Protein AF-A0A350V1K5-F1 (afdb_monomer_lite)

Foldseek 3Di:
DPDDDVVVPDLAFPDPQADQEDEDDQFQADPDDDPPDPGDHDPPGHDDPVVSVVVVVVCVVPYRYNYYD

Sequence (69 aa):
MTGLNHLDYYRLPWNLSDNIISWLEPTAKCNLACLGCYRKNEVNSHKTLHEIKEELNVFMHYRKSDSIS

Radius of gyration: 17.81 Å; chains: 1; bounding box: 36×28×55 Å

Secondary structure (DSSP, 8-state):
-----GGGT--S--STT--SEE---S--------TT--S---TT-PPPHHHHHHHHHHHHHH---SEE-

pLDDT: mean 86.26, std 12.41, range [50.09, 98.5]

Structure (mmCIF, N/CA/C/O backbone):
data_AF-A0A350V1K5-F1
#
_entry.id   AF-A0A350V1K5-F1
#
loop_
_atom_site.group_PDB
_atom_site.id
_atom_site.type_symbol
_atom_site.label_atom_id
_atom_site.label_alt_id
_atom_site.label_comp_id
_atom_site.label_asym_id
_atom_site.label_entity_id
_atom_site.label_seq_id
_atom_site.pdbx_PDB_ins_code
_atom_site.Cartn_x
_atom_site.Cartn_y
_atom_site.Cartn_z
_atom_site.occupancy
_atom_site.B_iso_or_equiv
_atom_site.auth_seq_id
_atom_site.auth_comp_id
_atom_site.auth_asym_id
_atom_site.auth_atom_id
_atom_site.pdbx_PDB_model_num
ATOM 1 N N . MET A 1 1 ? -22.787 3.034 38.000 1.00 50.09 1 MET A N 1
ATOM 2 C CA . MET A 1 1 ? -22.435 3.903 36.858 1.00 50.09 1 MET A CA 1
ATOM 3 C C . MET A 1 1 ? -22.170 3.005 35.665 1.00 50.09 1 MET A C 1
ATOM 5 O O . MET A 1 1 ? -21.180 2.289 35.666 1.00 50.09 1 MET A O 1
ATOM 9 N N . THR A 1 2 ? -23.095 2.954 34.711 1.00 63.69 2 THR A N 1
ATOM 10 C CA . THR A 1 2 ? -22.920 2.249 33.435 1.00 63.69 2 THR A CA 1
ATOM 11 C C . THR A 1 2 ? -21.874 3.001 32.618 1.00 63.69 2 THR A C 1
ATOM 13 O O . THR A 1 2 ? -22.157 4.071 32.086 1.00 63.69 2 THR A O 1
ATOM 16 N N . GLY A 1 3 ? -20.640 2.497 32.607 1.00 74.62 3 GLY A N 1
ATOM 17 C CA . GLY A 1 3 ? -19.557 3.080 31.822 1.00 74.62 3 GLY A CA 1
ATOM 18 C C . GLY A 1 3 ? -19.870 2.938 30.338 1.00 74.62 3 GLY A C 1
ATOM 19 O O . GLY A 1 3 ? -20.005 1.824 29.842 1.00 74.62 3 GLY A O 1
ATOM 20 N N . LEU A 1 4 ? -20.024 4.061 29.643 1.00 78.75 4 LEU A N 1
ATOM 21 C CA . LEU A 1 4 ? -20.185 4.069 28.195 1.00 78.75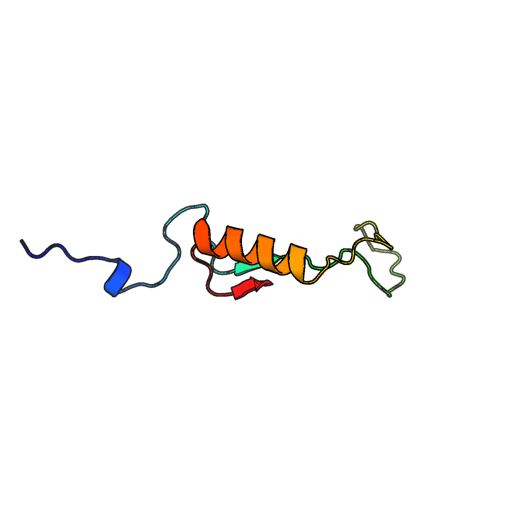 4 LEU A CA 1
ATOM 22 C C . LEU A 1 4 ? -18.860 3.655 27.550 1.00 78.75 4 LEU A C 1
ATOM 24 O O . LEU A 1 4 ? -17.834 4.306 27.750 1.00 78.75 4 LEU A O 1
ATOM 28 N N . ASN A 1 5 ? -18.885 2.582 26.765 1.00 78.56 5 ASN A N 1
ATOM 29 C CA . ASN A 1 5 ? -17.763 2.192 25.929 1.00 78.56 5 ASN A CA 1
ATOM 30 C C . ASN A 1 5 ? -17.873 2.915 24.582 1.00 78.56 5 ASN A C 1
ATOM 32 O O . ASN A 1 5 ? -18.706 2.589 23.744 1.00 78.56 5 ASN A O 1
ATOM 36 N N . HIS A 1 6 ? -17.021 3.914 24.375 1.00 72.50 6 HIS A N 1
ATOM 37 C CA . HIS A 1 6 ? -16.983 4.707 23.145 1.00 72.50 6 HIS A CA 1
ATOM 38 C C . HIS A 1 6 ? -16.749 3.867 21.871 1.00 72.50 6 HIS A C 1
ATOM 40 O O . HIS A 1 6 ? -17.173 4.288 20.794 1.00 72.50 6 HIS A O 1
ATOM 46 N N . LEU A 1 7 ? -16.146 2.674 21.983 1.00 71.50 7 LEU A N 1
ATOM 47 C CA . LEU A 1 7 ? -15.935 1.752 20.858 1.00 71.50 7 LEU A CA 1
ATOM 48 C C . LEU A 1 7 ? -17.237 1.143 20.316 1.00 71.50 7 LEU A C 1
ATOM 50 O O . LEU A 1 7 ? -17.257 0.702 19.170 1.00 71.50 7 LEU A O 1
ATOM 54 N N . ASP A 1 8 ? -18.308 1.137 21.112 1.00 77.12 8 ASP A N 1
ATOM 55 C CA . ASP A 1 8 ? -19.616 0.607 20.706 1.00 77.12 8 ASP A CA 1
ATOM 56 C C . ASP A 1 8 ? -20.416 1.620 19.867 1.00 77.12 8 ASP A C 1
ATOM 58 O O . ASP A 1 8 ? -21.396 1.257 19.220 1.00 77.12 8 ASP A O 1
ATOM 62 N N . TYR A 1 9 ? -19.992 2.890 19.855 1.00 71.81 9 TYR A N 1
ATOM 63 C CA . TYR A 1 9 ? -20.700 3.990 19.189 1.00 71.81 9 TYR A CA 1
ATOM 64 C C . TYR A 1 9 ? -19.918 4.589 18.018 1.00 71.81 9 TYR A C 1
ATOM 66 O O . TYR A 1 9 ? -20.527 5.059 17.058 1.00 71.81 9 TYR A O 1
ATOM 74 N N . TYR A 1 10 ? -18.582 4.562 18.065 1.00 65.38 10 TYR A N 1
ATOM 75 C CA . TYR A 1 10 ? -17.736 5.132 17.018 1.00 65.38 10 TYR A CA 1
ATOM 76 C C . TYR A 1 10 ? -16.595 4.186 16.641 1.00 65.38 10 TYR A C 1
ATOM 78 O O . TYR A 1 10 ? -15.766 3.815 17.472 1.00 65.38 10 TYR A O 1
ATOM 86 N N . ARG A 1 11 ? -16.512 3.854 15.348 1.00 62.44 11 ARG A N 1
ATOM 87 C CA . ARG A 1 11 ? -15.487 2.980 14.757 1.00 62.44 11 ARG A CA 1
ATOM 88 C C . ARG A 1 11 ? -14.354 3.781 14.107 1.00 62.44 11 ARG A C 1
ATOM 90 O O . ARG A 1 11 ? -13.926 3.460 13.010 1.00 62.44 11 ARG A O 1
ATOM 97 N N . LEU A 1 12 ? -13.926 4.870 14.740 1.00 63.22 12 LEU A N 1
ATOM 98 C CA . LEU A 1 12 ? -12.861 5.722 14.210 1.00 63.22 12 LEU A CA 1
ATOM 99 C C . LEU A 1 12 ? -11.532 5.431 14.923 1.00 63.22 12 LEU A C 1
ATOM 101 O O . LEU A 1 12 ? -11.544 5.016 16.082 1.00 63.22 12 LEU A O 1
ATOM 105 N N . PRO A 1 13 ? -10.390 5.594 14.243 1.00 59.09 13 PRO A N 1
ATOM 106 C CA . PRO A 1 13 ? -9.087 5.309 14.822 1.00 59.09 13 PRO A CA 1
ATOM 107 C C . PRO A 1 13 ? -8.713 6.382 15.857 1.00 59.09 13 PRO A C 1
ATOM 109 O O . PRO A 1 13 ? -8.522 7.547 15.518 1.00 59.09 13 PRO A O 1
ATOM 112 N N . TRP A 1 14 ? -8.651 6.006 17.138 1.00 62.94 14 TRP A N 1
ATOM 113 C CA . TRP A 1 14 ? -8.498 6.950 18.259 1.00 62.94 14 TRP A CA 1
ATOM 114 C C . TRP A 1 14 ? -7.065 7.052 18.807 1.00 62.94 14 TRP A C 1
ATOM 116 O O . TRP A 1 14 ? -6.854 7.662 19.855 1.00 62.94 14 TRP A O 1
ATOM 126 N N . ASN A 1 15 ? -6.064 6.482 18.128 1.00 66.75 15 ASN A N 1
ATOM 127 C CA . ASN A 1 15 ? -4.658 6.710 18.464 1.00 66.75 15 ASN A CA 1
ATOM 128 C C . ASN A 1 15 ? -3.850 7.098 17.215 1.00 66.75 15 ASN A C 1
ATOM 130 O O . ASN A 1 15 ? -4.248 6.795 16.099 1.00 66.75 15 ASN A O 1
ATOM 134 N N . LEU A 1 16 ? -2.703 7.757 17.410 1.00 66.69 16 LEU A N 1
ATOM 135 C CA . LEU A 1 16 ? -1.837 8.258 16.329 1.00 66.69 16 LEU A CA 1
ATOM 136 C C . LEU A 1 16 ? -1.419 7.175 15.310 1.00 66.69 16 LEU A C 1
ATOM 138 O O . LEU A 1 16 ? -1.073 7.491 14.174 1.00 66.69 16 LEU A O 1
ATOM 142 N N . SER A 1 17 ? -1.402 5.908 15.731 1.00 65.94 17 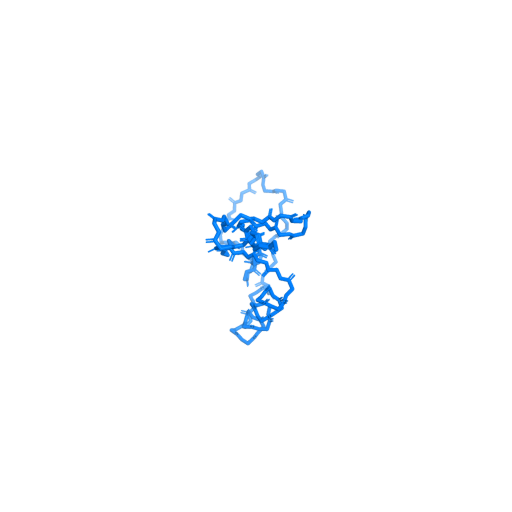SER A N 1
ATOM 143 C CA . SER A 1 17 ? -0.986 4.767 14.907 1.00 65.94 17 SER A CA 1
ATOM 144 C C . SER A 1 17 ? -2.149 4.123 14.153 1.00 65.94 17 SER A C 1
ATOM 146 O O . SER A 1 17 ? -1.924 3.493 13.115 1.00 65.94 17 SER A O 1
ATOM 148 N N . ASP A 1 18 ? -3.374 4.286 14.646 1.00 71.44 18 ASP A N 1
ATOM 149 C CA . ASP A 1 18 ? -4.571 3.835 13.965 1.00 71.44 18 ASP A CA 1
ATOM 150 C C . ASP A 1 18 ? -4.857 4.814 12.816 1.00 71.44 18 ASP A C 1
ATOM 152 O O . ASP A 1 18 ? -5.026 6.018 12.995 1.00 71.44 18 ASP A O 1
ATOM 156 N N . ASN A 1 19 ? -4.872 4.288 11.597 1.00 75.69 19 ASN A N 1
ATOM 157 C CA . ASN A 1 19 ? -5.207 5.034 10.394 1.00 75.69 19 ASN A CA 1
ATOM 158 C C . ASN A 1 19 ? -6.305 4.270 9.660 1.00 75.69 19 ASN A C 1
ATOM 160 O O . ASN A 1 19 ? -6.248 3.041 9.563 1.00 75.69 19 ASN A O 1
ATOM 164 N N . ILE A 1 20 ? -7.270 5.009 9.103 1.00 80.69 20 ILE A N 1
ATOM 165 C CA . ILE A 1 20 ? -8.390 4.455 8.317 1.00 80.69 20 ILE A CA 1
ATOM 166 C C . ILE A 1 20 ? -7.862 3.579 7.168 1.00 80.69 20 ILE A C 1
ATOM 168 O O . ILE A 1 20 ? -8.470 2.572 6.805 1.00 80.69 20 ILE A O 1
ATOM 172 N N . ILE A 1 21 ? -6.693 3.937 6.635 1.00 86.06 21 ILE A N 1
ATOM 173 C CA . ILE A 1 21 ? -5.999 3.219 5.571 1.00 86.06 21 ILE A CA 1
ATOM 174 C C . ILE A 1 21 ? -4.628 2.781 6.084 1.00 86.06 21 ILE A C 1
ATOM 176 O O . ILE A 1 21 ? -3.859 3.606 6.584 1.00 86.06 21 ILE A O 1
ATOM 180 N N . SER A 1 22 ? -4.305 1.499 5.926 1.00 89.19 22 SER A N 1
ATOM 181 C CA . SER A 1 22 ? -2.925 1.016 6.027 1.00 89.19 22 SER A CA 1
ATOM 182 C C . SER A 1 22 ? -2.337 0.825 4.633 1.00 8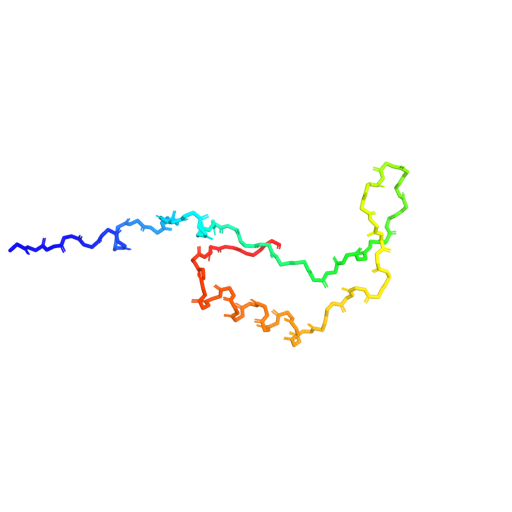9.19 22 SER A C 1
ATOM 184 O O . SER A 1 22 ? -3.011 0.357 3.723 1.00 89.19 22 SER A O 1
ATOM 186 N N . TRP A 1 23 ? -1.075 1.207 4.468 1.00 92.62 23 TRP A N 1
ATOM 187 C CA . TRP A 1 23 ? -0.357 1.077 3.204 1.00 92.62 23 TRP A CA 1
ATOM 188 C C . TRP A 1 23 ? 0.354 -0.277 3.141 1.00 92.62 23 TRP A C 1
ATOM 190 O O . TRP A 1 23 ? 1.202 -0.560 3.993 1.00 92.62 23 TRP A O 1
ATOM 200 N N . LEU A 1 24 ? 0.043 -1.082 2.128 1.00 94.88 24 LEU A N 1
ATOM 201 C CA . LEU A 1 24 ? 0.724 -2.330 1.802 1.00 94.88 24 LEU A CA 1
ATOM 202 C C . LEU A 1 24 ? 1.215 -2.223 0.362 1.00 94.88 24 LEU A C 1
ATOM 204 O O . LEU A 1 24 ? 0.438 -2.305 -0.576 1.00 94.88 24 LEU A O 1
ATOM 208 N N . GLU A 1 25 ? 2.525 -2.081 0.170 1.00 95.81 25 GLU A N 1
ATOM 209 C CA . GLU A 1 25 ? 3.107 -2.044 -1.175 1.00 95.81 25 GLU A CA 1
ATOM 210 C C . GLU A 1 25 ? 3.426 -3.479 -1.634 1.00 95.81 25 GLU A C 1
ATOM 212 O O . GLU A 1 25 ? 4.393 -4.062 -1.131 1.00 95.81 25 GLU A O 1
ATOM 217 N N . PRO A 1 26 ? 2.655 -4.094 -2.556 1.00 96.69 26 PRO A N 1
ATOM 218 C CA . PRO A 1 26 ? 2.933 -5.454 -3.026 1.00 96.69 26 PRO A CA 1
ATOM 219 C C . PRO A 1 26 ? 4.126 -5.497 -3.989 1.00 96.69 26 PRO A C 1
ATOM 22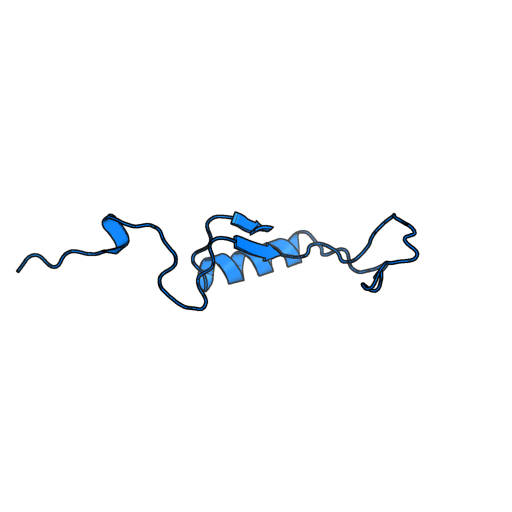1 O O . PRO A 1 26 ? 4.736 -6.548 -4.189 1.00 96.69 26 PRO A O 1
ATOM 224 N N . THR A 1 27 ? 4.440 -4.364 -4.623 1.00 96.75 27 THR A N 1
ATOM 225 C CA . THR A 1 27 ? 5.585 -4.200 -5.512 1.00 96.75 27 THR A CA 1
ATOM 226 C C . THR A 1 27 ? 5.934 -2.727 -5.694 1.00 96.75 27 THR A C 1
ATOM 228 O O . THR A 1 27 ? 5.053 -1.875 -5.726 1.00 96.75 27 THR A O 1
ATOM 231 N N . ALA A 1 28 ? 7.222 -2.446 -5.878 1.00 96.00 28 ALA A N 1
ATOM 232 C CA . ALA A 1 28 ? 7.737 -1.160 -6.342 1.00 96.00 28 ALA A CA 1
ATOM 233 C C . ALA A 1 28 ? 8.127 -1.201 -7.837 1.00 96.00 28 ALA A C 1
ATOM 235 O O . ALA A 1 28 ? 8.770 -0.280 -8.349 1.00 96.00 28 ALA A O 1
ATOM 236 N N . LYS A 1 29 ? 7.766 -2.278 -8.550 1.00 96.81 29 LYS A N 1
ATOM 237 C CA . LYS A 1 29 ? 7.971 -2.400 -9.990 1.00 96.81 29 LYS A CA 1
ATOM 238 C C . LYS A 1 29 ? 6.858 -1.671 -10.726 1.00 96.81 29 LYS A C 1
ATOM 240 O O . LYS A 1 29 ? 5.678 -1.926 -10.499 1.00 96.81 29 LYS A O 1
ATOM 245 N N . CYS A 1 30 ? 7.241 -0.840 -11.683 1.00 95.56 30 CYS A N 1
ATOM 246 C CA . CYS A 1 30 ? 6.322 -0.180 -12.600 1.00 95.56 30 CYS A CA 1
ATOM 247 C C . CYS A 1 30 ? 6.683 -0.529 -14.049 1.00 95.56 30 CYS A C 1
ATOM 249 O O . CYS A 1 30 ? 7.856 -0.681 -14.391 1.00 95.56 30 CYS A O 1
ATOM 251 N N . ASN A 1 31 ? 5.684 -0.667 -14.918 1.00 94.94 31 ASN A N 1
ATOM 252 C CA . ASN A 1 31 ? 5.872 -0.919 -16.350 1.00 94.94 31 ASN A CA 1
ATOM 253 C C . ASN A 1 31 ? 5.875 0.368 -17.197 1.00 94.94 31 ASN A C 1
ATOM 255 O O . ASN A 1 31 ? 5.929 0.287 -18.422 1.00 94.94 31 ASN A O 1
ATOM 259 N N . LEU A 1 32 ? 5.810 1.543 -16.566 1.00 94.06 32 LEU A N 1
ATOM 260 C CA . LEU A 1 32 ? 5.798 2.836 -17.244 1.00 94.06 32 LEU A CA 1
ATOM 261 C C . LEU A 1 32 ? 7.196 3.463 -17.269 1.00 94.06 32 LEU A C 1
ATOM 263 O O . LEU A 1 32 ? 7.903 3.482 -16.261 1.00 94.06 32 LEU A O 1
ATOM 267 N N . ALA A 1 33 ? 7.563 4.041 -18.413 1.00 91.31 33 ALA A N 1
ATOM 268 C CA . ALA A 1 33 ? 8.714 4.927 -18.530 1.00 91.31 33 ALA A CA 1
ATOM 269 C C . ALA A 1 33 ? 8.253 6.373 -18.297 1.00 91.31 33 ALA A C 1
ATOM 271 O O . ALA A 1 33 ? 7.497 6.924 -19.095 1.00 91.31 33 ALA A O 1
ATOM 272 N N . CYS A 1 34 ? 8.686 6.982 -17.192 1.00 93.94 34 CYS A N 1
ATOM 273 C CA . CYS A 1 34 ? 8.279 8.331 -16.807 1.00 93.94 34 CYS A CA 1
ATOM 274 C C . CYS A 1 34 ? 9.509 9.192 -16.493 1.00 93.94 34 CYS A C 1
ATOM 276 O O . CYS A 1 34 ? 10.247 8.908 -15.552 1.00 93.94 34 CYS A O 1
ATOM 278 N N . LEU A 1 35 ? 9.709 10.260 -17.276 1.00 93.69 35 LEU A N 1
ATOM 279 C CA . LEU A 1 35 ? 10.844 11.185 -17.134 1.00 93.69 35 LEU A CA 1
ATOM 280 C C . LEU A 1 35 ? 10.806 11.978 -15.819 1.00 93.69 35 LEU A C 1
ATOM 282 O O . LEU A 1 35 ? 11.848 12.374 -15.313 1.00 93.69 35 LEU A O 1
ATOM 286 N N . GLY A 1 36 ? 9.610 12.192 -15.264 1.00 95.69 36 GLY A N 1
ATOM 287 C CA . GLY A 1 36 ? 9.406 12.852 -13.973 1.00 95.69 36 GLY A CA 1
ATOM 288 C C . GLY A 1 36 ? 9.311 11.890 -12.787 1.00 95.69 36 GLY A C 1
ATOM 289 O O . GLY A 1 36 ? 8.908 12.308 -11.703 1.00 95.69 36 GLY A O 1
ATOM 290 N N . CYS A 1 37 ? 9.606 10.597 -12.968 1.00 94.94 37 CYS A N 1
ATOM 291 C CA . CYS A 1 37 ? 9.495 9.631 -11.881 1.00 94.94 37 CYS A CA 1
ATOM 292 C C . CYS A 1 37 ? 10.584 9.874 -10.836 1.00 94.94 37 CYS A C 1
ATOM 294 O O . CYS A 1 37 ? 11.770 9.742 -11.123 1.00 94.94 37 CYS A O 1
ATOM 296 N N . TYR A 1 38 ? 10.175 10.176 -9.605 1.00 94.88 38 TYR A N 1
ATOM 297 C CA . TYR A 1 38 ? 11.097 10.320 -8.478 1.00 94.88 38 TYR A CA 1
ATOM 298 C C . TYR A 1 38 ? 11.328 9.002 -7.723 1.00 94.88 38 TYR A C 1
ATOM 300 O O . TYR A 1 38 ? 12.252 8.905 -6.917 1.00 94.88 38 TYR A O 1
ATOM 308 N N . ARG A 1 39 ? 10.491 7.979 -7.952 1.00 92.69 39 ARG A N 1
ATOM 309 C CA . ARG A 1 39 ? 10.665 6.655 -7.347 1.00 92.69 39 ARG A CA 1
ATOM 310 C C . ARG A 1 39 ? 11.568 5.777 -8.204 1.00 92.69 39 ARG A C 1
ATOM 312 O O . ARG A 1 39 ? 11.422 5.716 -9.425 1.00 92.69 39 ARG A O 1
ATOM 319 N N . LYS A 1 40 ? 12.458 5.042 -7.537 1.00 92.50 40 LYS A N 1
ATOM 320 C CA . LYS A 1 40 ? 13.249 3.982 -8.158 1.00 92.50 40 LYS A CA 1
ATOM 321 C C . LYS A 1 40 ? 12.335 2.810 -8.529 1.00 92.50 40 LYS A C 1
ATOM 323 O O . LYS A 1 40 ? 11.563 2.341 -7.700 1.00 92.50 40 LYS A O 1
ATOM 328 N N . ASN A 1 41 ? 12.437 2.351 -9.774 1.00 95.00 41 ASN A N 1
ATOM 329 C CA . ASN A 1 41 ? 11.716 1.181 -10.267 1.00 95.00 41 ASN A CA 1
ATOM 330 C C . ASN A 1 41 ? 12.500 -0.092 -9.915 1.00 95.00 41 ASN A C 1
ATOM 332 O O . ASN A 1 41 ? 13.557 -0.350 -10.495 1.00 95.00 41 ASN A O 1
ATOM 336 N N . GLU A 1 42 ? 12.000 -0.869 -8.956 1.00 95.81 42 GLU A N 1
ATOM 337 C CA . GLU A 1 42 ? 12.682 -2.068 -8.460 1.00 95.81 42 GLU A CA 1
ATOM 338 C C . GLU A 1 42 ? 12.149 -3.321 -9.163 1.00 95.81 42 GLU A C 1
ATOM 340 O O . GLU A 1 42 ? 11.090 -3.851 -8.822 1.00 95.81 42 GLU A O 1
ATOM 345 N N . VAL A 1 43 ? 12.901 -3.821 -10.146 1.00 94.12 43 VAL A N 1
ATOM 346 C CA . VAL A 1 43 ? 12.459 -4.899 -11.054 1.00 94.12 43 VAL A CA 1
ATOM 347 C C . VAL A 1 43 ? 12.122 -6.226 -10.363 1.00 94.12 43 VAL A C 1
ATOM 349 O O . VAL A 1 43 ? 11.266 -6.957 -10.860 1.00 94.12 43 VAL A O 1
ATOM 352 N N . ASN A 1 44 ? 12.743 -6.506 -9.213 1.00 95.56 44 ASN A N 1
ATOM 353 C CA . ASN A 1 44 ? 12.583 -7.744 -8.440 1.00 95.56 44 ASN A CA 1
ATOM 354 C C . ASN A 1 44 ? 11.840 -7.518 -7.110 1.00 95.56 44 ASN A C 1
ATOM 356 O O . ASN A 1 44 ? 12.093 -8.211 -6.133 1.00 95.56 44 ASN A O 1
ATOM 360 N N . SER A 1 45 ? 10.947 -6.527 -7.054 1.00 96.75 45 SER A N 1
ATOM 361 C CA . SER A 1 45 ? 10.241 -6.138 -5.820 1.00 96.75 45 SER A CA 1
ATOM 362 C C . SER A 1 45 ? 8.864 -6.777 -5.632 1.00 96.75 45 SER A C 1
ATOM 364 O O . SER A 1 45 ? 8.118 -6.359 -4.753 1.00 96.75 45 SER A O 1
ATOM 366 N N . HIS A 1 46 ? 8.467 -7.729 -6.478 1.00 97.75 46 HIS A N 1
ATOM 367 C CA . HIS A 1 46 ? 7.193 -8.423 -6.297 1.00 97.75 46 HIS A CA 1
ATOM 368 C C . HIS A 1 46 ? 7.247 -9.299 -5.047 1.00 97.75 46 HIS A C 1
ATOM 370 O O . HIS A 1 46 ? 8.008 -10.266 -5.011 1.00 97.75 46 HIS A O 1
ATOM 376 N N . LYS A 1 47 ? 6.410 -8.986 -4.058 1.00 98.19 47 LYS A N 1
ATOM 377 C CA . LYS A 1 47 ? 6.207 -9.848 -2.896 1.00 98.19 47 LYS A CA 1
ATOM 378 C C . LYS A 1 47 ? 5.441 -11.104 -3.293 1.00 98.19 47 LYS A C 1
ATOM 380 O O . LYS A 1 47 ? 4.548 -11.083 -4.144 1.00 98.19 47 LYS A O 1
ATOM 385 N N . THR A 1 48 ? 5.769 -12.206 -2.642 1.00 98.44 48 THR A N 1
ATOM 386 C CA . THR A 1 48 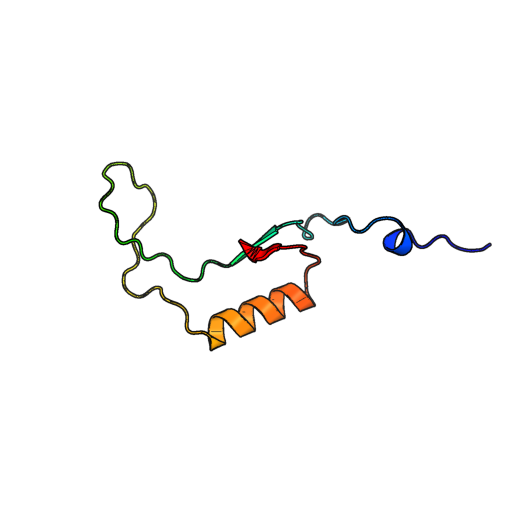? 4.979 -13.432 -2.681 1.00 98.44 48 THR A CA 1
ATOM 387 C C . THR A 1 48 ? 3.655 -13.238 -1.939 1.00 98.44 48 THR A C 1
ATOM 389 O O . THR A 1 48 ? 3.522 -12.392 -1.054 1.00 98.44 48 THR A O 1
ATOM 392 N N . LEU A 1 49 ? 2.663 -14.079 -2.241 1.00 98.31 49 LEU A N 1
ATOM 393 C CA . LEU A 1 49 ? 1.401 -14.083 -1.491 1.00 98.31 49 LEU A CA 1
ATOM 394 C C . LEU A 1 49 ? 1.603 -14.409 -0.004 1.00 98.31 49 LEU A C 1
ATOM 396 O O . LEU A 1 49 ? 0.816 -13.964 0.827 1.00 98.31 49 LEU A O 1
ATOM 400 N N . HIS A 1 50 ? 2.644 -15.178 0.332 1.00 98.50 50 HIS A N 1
ATOM 401 C CA . HIS A 1 50 ? 2.980 -15.478 1.720 1.00 98.50 50 HIS A CA 1
ATOM 402 C C . HIS A 1 50 ? 3.441 -14.220 2.461 1.00 98.50 50 HIS A C 1
ATOM 404 O O . HIS A 1 50 ? 2.880 -13.911 3.505 1.00 98.50 50 HIS A O 1
ATOM 410 N N . GLU A 1 51 ? 4.375 -13.455 1.893 1.00 98.25 51 GLU A N 1
ATOM 411 C CA . GLU A 1 51 ? 4.846 -12.195 2.488 1.00 98.25 51 GLU A CA 1
ATOM 412 C C . GLU A 1 51 ? 3.705 -11.183 2.650 1.00 98.25 51 GLU A C 1
ATOM 414 O O . GLU A 1 51 ? 3.554 -10.591 3.716 1.00 98.25 51 GLU A O 1
ATOM 419 N N . ILE A 1 52 ? 2.841 -11.046 1.636 1.00 98.06 52 ILE A N 1
ATOM 420 C CA . ILE A 1 52 ? 1.654 -10.177 1.713 1.00 98.06 52 ILE A CA 1
ATOM 421 C C . ILE A 1 52 ? 0.734 -10.615 2.861 1.00 98.06 52 ILE A C 1
ATOM 423 O O . ILE A 1 52 ? 0.230 -9.777 3.608 1.00 98.06 52 ILE A O 1
ATOM 427 N N . LYS A 1 53 ? 0.520 -11.925 3.032 1.00 97.81 53 LYS A N 1
ATOM 428 C CA . LYS A 1 53 ? -0.301 -12.460 4.123 1.00 97.81 53 LYS A CA 1
ATOM 429 C C . LYS A 1 53 ? 0.304 -12.156 5.495 1.00 97.81 53 LYS A C 1
ATOM 431 O O . LYS A 1 53 ? -0.438 -11.777 6.398 1.00 97.81 53 LYS A O 1
ATOM 436 N N . GLU A 1 54 ? 1.616 -12.299 5.652 1.00 98.19 54 GLU A N 1
ATOM 437 C CA . GLU A 1 54 ? 2.287 -11.983 6.916 1.00 98.19 54 GLU A CA 1
ATOM 438 C C . GLU A 1 54 ? 2.189 -10.488 7.257 1.00 98.19 54 GLU A C 1
ATOM 440 O O . GLU A 1 54 ? 1.883 -10.142 8.398 1.00 98.19 54 GLU A O 1
ATOM 445 N N . GLU A 1 55 ? 2.328 -9.590 6.279 1.00 96.50 55 GLU A N 1
ATOM 446 C CA . GLU A 1 55 ? 2.128 -8.149 6.500 1.00 96.50 55 GLU A CA 1
ATOM 447 C C . GLU A 1 55 ? 0.687 -7.815 6.912 1.00 96.50 55 GLU A C 1
ATOM 449 O O . GLU A 1 55 ? 0.468 -7.044 7.849 1.00 96.50 55 GLU A O 1
ATOM 454 N N . LEU A 1 56 ? -0.308 -8.446 6.280 1.00 95.56 56 LEU A N 1
ATOM 455 C CA . LEU A 1 56 ? -1.710 -8.302 6.680 1.00 95.56 56 LEU A CA 1
ATOM 456 C C . LEU A 1 56 ? -1.951 -8.795 8.114 1.00 95.56 56 LEU A C 1
ATOM 458 O O . LEU A 1 56 ? -2.670 -8.136 8.867 1.00 95.56 56 LEU A O 1
ATOM 462 N N . ASN A 1 57 ? -1.330 -9.907 8.524 1.00 95.88 57 ASN A N 1
ATOM 463 C CA . ASN A 1 57 ? -1.417 -10.403 9.901 1.00 95.88 57 ASN A CA 1
ATOM 464 C C . ASN A 1 57 ? -0.859 -9.384 10.905 1.00 95.88 57 ASN A C 1
ATOM 466 O O . ASN A 1 57 ? -1.477 -9.147 11.944 1.00 95.88 57 ASN A O 1
ATOM 470 N N . VAL A 1 58 ? 0.269 -8.743 10.581 1.00 93.62 58 VAL A N 1
ATOM 471 C CA . VAL A 1 58 ? 0.856 -7.673 11.401 1.00 93.62 58 VAL A CA 1
ATOM 472 C C . VAL A 1 58 ? -0.115 -6.496 11.525 1.00 93.62 58 VAL A C 1
ATOM 474 O O . VAL A 1 58 ? -0.355 -6.023 12.637 1.00 93.62 58 VAL A O 1
ATOM 477 N N . PHE A 1 59 ? -0.730 -6.047 10.426 1.00 90.81 59 PHE A N 1
ATOM 478 C CA . PHE A 1 59 ? -1.712 -4.960 10.488 1.00 90.81 59 PHE A CA 1
ATOM 479 C C . PHE A 1 59 ? -2.924 -5.317 11.345 1.00 90.81 59 PHE A C 1
ATOM 481 O O . PHE A 1 59 ? -3.291 -4.525 12.207 1.00 90.81 59 PHE A O 1
ATOM 488 N N . MET A 1 60 ? -3.496 -6.511 11.178 1.00 88.19 60 MET A N 1
ATOM 489 C CA . MET A 1 60 ? -4.642 -6.954 11.981 1.00 88.19 60 MET A CA 1
ATOM 490 C C . MET A 1 60 ? -4.318 -7.069 13.474 1.00 88.19 60 MET A C 1
ATOM 492 O O . MET A 1 60 ? -5.203 -6.884 14.307 1.00 88.19 60 MET A O 1
ATOM 496 N N . HIS A 1 61 ? -3.070 -7.395 13.820 1.00 90.56 61 HIS A N 1
ATOM 497 C CA . HIS A 1 61 ? -2.658 -7.530 15.212 1.00 90.56 61 HIS A CA 1
ATOM 498 C C . HIS A 1 61 ? -2.423 -6.174 15.890 1.00 90.56 61 HIS A C 1
ATOM 500 O O . HIS A 1 61 ? -2.806 -5.991 17.043 1.00 90.56 61 HIS A O 1
ATOM 506 N N . TYR A 1 62 ? -1.794 -5.227 15.188 1.00 86.75 62 TYR A N 1
ATOM 507 C CA . TYR A 1 62 ? -1.324 -3.976 15.794 1.00 86.75 62 TYR A CA 1
ATOM 508 C C . TYR A 1 62 ? -2.168 -2.741 15.475 1.00 86.75 62 TYR A C 1
ATOM 510 O O . TYR A 1 62 ? -1.989 -1.721 16.139 1.00 86.75 62 TYR A O 1
ATOM 518 N N . ARG A 1 63 ? -3.038 -2.780 14.460 1.00 84.62 63 ARG A N 1
ATOM 519 C CA . ARG A 1 63 ? -3.757 -1.595 13.974 1.00 84.62 63 ARG A CA 1
ATOM 520 C C . ARG A 1 63 ? -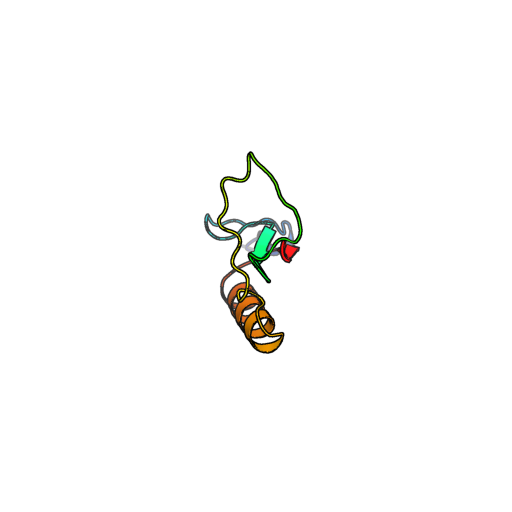5.247 -1.848 13.812 1.00 84.62 63 ARG A C 1
ATOM 522 O O . ARG A 1 63 ? -5.678 -2.937 13.437 1.00 84.62 63 ARG A O 1
ATOM 529 N N . LYS A 1 64 ? -6.034 -0.788 13.993 1.00 81.19 64 LYS A N 1
ATOM 530 C CA . LYS A 1 64 ? -7.396 -0.705 13.458 1.00 81.19 64 LYS A CA 1
ATOM 531 C C . LYS A 1 64 ? -7.380 0.077 12.146 1.00 81.19 64 LYS A C 1
ATOM 533 O O . LYS A 1 64 ? -7.259 1.299 12.156 1.00 81.19 64 LYS A O 1
ATOM 538 N N . SER A 1 65 ? -7.511 -0.637 11.030 1.00 80.69 65 SER A N 1
ATOM 539 C CA . SER A 1 65 ? -7.643 -0.060 9.688 1.00 80.69 65 SER A CA 1
ATOM 540 C C . SER A 1 65 ? -8.906 -0.573 9.010 1.00 80.69 65 SER A C 1
ATOM 542 O O . SER A 1 65 ? -9.231 -1.754 9.117 1.00 80.69 65 SER A O 1
ATOM 544 N N . ASP A 1 66 ? -9.602 0.312 8.300 1.00 83.44 66 ASP A N 1
ATOM 545 C CA . ASP A 1 66 ? -10.812 -0.028 7.546 1.00 83.44 66 ASP A CA 1
ATOM 546 C C . ASP A 1 66 ? -10.483 -0.510 6.129 1.00 83.44 66 ASP A C 1
ATOM 548 O O . ASP A 1 66 ? -11.250 -1.262 5.528 1.00 83.44 66 ASP A O 1
ATOM 552 N N . SER A 1 67 ? -9.337 -0.091 5.585 1.00 86.69 67 SER A N 1
ATOM 553 C CA . SER A 1 67 ? -8.890 -0.469 4.244 1.00 86.69 67 SER A CA 1
ATOM 554 C C . SER A 1 67 ? -7.372 -0.612 4.143 1.00 86.69 67 SER A C 1
ATOM 556 O O . SER A 1 67 ? -6.617 -0.077 4.960 1.00 86.69 67 SER A O 1
ATOM 558 N N . ILE A 1 68 ? -6.943 -1.349 3.118 1.00 91.62 68 ILE A N 1
ATOM 559 C CA . ILE A 1 68 ? -5.545 -1.496 2.714 1.00 91.62 68 ILE A CA 1
ATOM 560 C C . ILE A 1 68 ? -5.390 -0.851 1.335 1.00 91.62 68 ILE A C 1
ATOM 562 O O . ILE A 1 68 ? -6.188 -1.146 0.442 1.00 91.62 68 ILE A O 1
ATOM 566 N N . SER A 1 69 ? -4.396 0.025 1.184 1.00 86.88 69 SER A N 1
ATOM 567 C CA . SER A 1 69 ? -4.008 0.643 -0.091 1.00 86.88 69 SER A CA 1
ATOM 568 C C . SER A 1 69 ? -2.703 0.079 -0.615 1.00 86.88 69 SER A C 1
ATOM 570 O O . SER A 1 69 ? -1.843 -0.271 0.223 1.00 86.88 69 SER A O 1
#